Protein AF-A0A4U5UA81-F1 (afdb_monomer_lite)

Foldseek 3Di:
DDDDDPPPDPVPDPDDDDDDDDPLVDPDDPNVVVVVPPPPDPPPDDDPCRVPDDDDPPDDPDPVVVVVVVVVVVVVD

Structure (mmCIF, N/CA/C/O backbone):
data_AF-A0A4U5UA81-F1
#
_entry.id   AF-A0A4U5UA81-F1
#
loop_
_atom_site.group_PDB
_atom_site.id
_atom_site.type_symbol
_atom_site.label_atom_id
_atom_site.label_alt_id
_atom_site.label_comp_id
_atom_site.label_asym_id
_atom_site.label_entity_id
_atom_site.label_seq_id
_atom_site.pdbx_PDB_ins_code
_atom_site.Cartn_x
_atom_site.Cartn_y
_atom_site.Cartn_z
_atom_site.occupancy
_atom_site.B_iso_or_equiv
_atom_site.auth_seq_id
_atom_site.auth_comp_id
_atom_site.auth_asym_id
_atom_site.auth_atom_id
_atom_site.pdbx_PDB_model_num
ATOM 1 N N . MET A 1 1 ? 3.497 -14.289 68.256 1.00 37.16 1 MET A N 1
ATOM 2 C CA . MET A 1 1 ? 3.598 -13.037 67.477 1.00 37.16 1 MET A CA 1
ATOM 3 C C . MET A 1 1 ? 3.971 -13.426 66.057 1.00 37.16 1 MET A C 1
ATOM 5 O O . MET A 1 1 ? 5.140 -13.676 65.805 1.00 37.16 1 MET A O 1
ATOM 9 N N . TYR A 1 2 ? 2.994 -13.592 65.168 1.00 37.12 2 TYR A N 1
ATOM 10 C CA . TYR A 1 2 ? 3.266 -13.868 63.755 1.00 37.12 2 TYR A CA 1
ATOM 11 C C . TYR A 1 2 ? 2.948 -12.602 62.966 1.00 37.12 2 TYR A C 1
ATOM 13 O O . TYR A 1 2 ? 1.857 -12.051 63.095 1.00 37.12 2 TYR A O 1
ATOM 21 N N . TRP A 1 3 ? 3.945 -12.113 62.231 1.00 47.28 3 TRP A N 1
ATOM 22 C CA . TRP A 1 3 ? 3.848 -10.951 61.358 1.00 47.28 3 TRP A CA 1
ATOM 23 C C . TRP A 1 3 ? 2.786 -11.198 60.284 1.00 47.28 3 TRP A C 1
ATOM 25 O O . TRP A 1 3 ? 2.911 -12.126 59.487 1.00 47.28 3 TRP A O 1
ATOM 35 N N . ALA A 1 4 ? 1.746 -10.364 60.258 1.00 53.19 4 ALA A N 1
ATOM 36 C CA . ALA A 1 4 ? 0.851 -10.280 59.115 1.00 53.19 4 ALA A CA 1
ATOM 37 C C . ALA A 1 4 ? 1.627 -9.599 57.982 1.00 53.19 4 ALA A C 1
ATOM 39 O O . ALA A 1 4 ? 1.908 -8.403 58.048 1.00 53.19 4 ALA A O 1
ATOM 40 N N . GLY A 1 5 ? 2.033 -10.379 56.980 1.00 57.59 5 GLY A N 1
ATOM 41 C CA . GLY A 1 5 ? 2.567 -9.831 55.740 1.00 57.59 5 GLY A CA 1
ATOM 42 C C . GLY A 1 5 ? 1.534 -8.879 55.147 1.00 57.59 5 GLY A C 1
ATOM 43 O O . GLY A 1 5 ? 0.385 -9.263 54.938 1.00 57.59 5 GLY A O 1
ATOM 44 N N . THR A 1 6 ? 1.929 -7.628 54.937 1.00 59.88 6 THR A N 1
ATOM 45 C CA . THR A 1 6 ? 1.108 -6.618 54.274 1.00 59.88 6 THR A CA 1
ATOM 46 C C . THR A 1 6 ? 0.745 -7.136 52.887 1.00 59.88 6 THR A C 1
ATOM 48 O O . THR A 1 6 ? 1.610 -7.254 52.020 1.00 59.88 6 THR A O 1
ATOM 51 N N . THR A 1 7 ? -0.518 -7.504 52.683 1.00 61.09 7 THR A N 1
ATOM 52 C CA . THR A 1 7 ? -1.037 -7.884 51.370 1.00 61.09 7 THR A CA 1
ATOM 53 C C . THR A 1 7 ? -1.053 -6.633 50.508 1.00 61.09 7 THR A C 1
ATOM 55 O O . THR A 1 7 ? -1.939 -5.793 50.640 1.00 61.09 7 THR A O 1
ATOM 58 N N . GLU A 1 8 ? -0.021 -6.479 49.690 1.00 62.12 8 GLU A N 1
ATOM 59 C CA . GLU A 1 8 ? 0.123 -5.373 48.758 1.00 62.12 8 GLU A CA 1
ATOM 60 C C . GLU A 1 8 ? -1.063 -5.393 47.782 1.00 62.12 8 GLU A C 1
ATOM 62 O O . GLU A 1 8 ? -1.216 -6.307 46.965 1.00 62.12 8 GLU A O 1
ATOM 67 N N . ASP A 1 9 ? -1.972 -4.431 47.948 1.00 66.12 9 ASP A N 1
ATOM 68 C CA . ASP A 1 9 ? -3.197 -4.335 47.168 1.00 66.12 9 ASP A CA 1
ATOM 69 C C . ASP A 1 9 ? -2.840 -3.853 45.761 1.00 66.12 9 ASP A C 1
ATOM 71 O O . ASP A 1 9 ? -2.678 -2.658 45.504 1.00 66.12 9 ASP A O 1
ATOM 75 N N . LYS A 1 10 ? -2.677 -4.808 44.838 1.00 59.84 10 LYS A N 1
ATOM 76 C CA . LYS A 1 10 ? -2.357 -4.558 43.421 1.00 59.84 10 LYS A CA 1
ATOM 77 C C . LYS A 1 10 ? -3.293 -3.535 42.766 1.00 59.84 10 LYS A C 1
ATOM 79 O O . LYS A 1 10 ? -2.918 -2.931 41.766 1.00 59.84 10 LYS A O 1
ATOM 84 N N . TRP A 1 11 ? -4.495 -3.339 43.312 1.00 59.22 11 TRP A N 1
ATOM 85 C CA . TRP A 1 11 ? -5.505 -2.413 42.798 1.00 59.22 11 TRP A CA 1
ATOM 86 C C . TRP A 1 11 ? -5.315 -0.964 43.261 1.00 59.22 11 TRP A C 1
ATOM 88 O O . TRP A 1 11 ? -5.900 -0.059 42.667 1.00 59.22 11 TRP A O 1
ATOM 98 N N . ALA A 1 12 ? -4.487 -0.723 44.280 1.00 67.19 12 ALA A N 1
ATOM 99 C CA . ALA A 1 12 ? -4.180 0.612 44.793 1.00 67.19 12 ALA A CA 1
ATOM 100 C C . ALA A 1 12 ? -2.988 1.279 44.076 1.00 67.19 12 ALA A C 1
ATOM 102 O O . ALA A 1 12 ? -2.635 2.419 44.382 1.00 67.19 12 ALA A O 1
ATOM 103 N N . GLN A 1 13 ? -2.351 0.589 43.123 1.00 69.12 13 GLN A N 1
ATOM 104 C CA . GLN A 1 13 ? -1.142 1.073 42.466 1.00 69.12 13 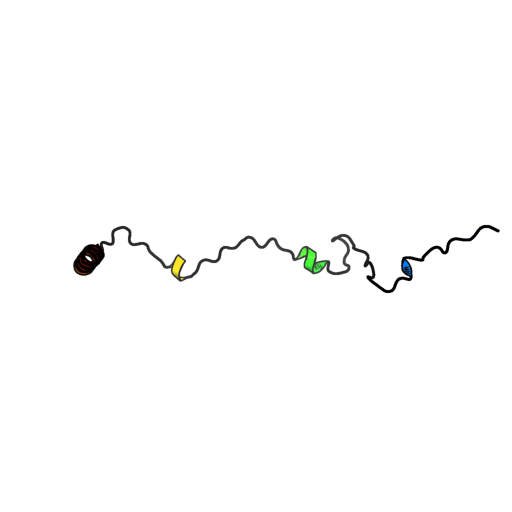GLN A CA 1
ATOM 105 C C . GLN A 1 13 ? -1.483 2.086 41.363 1.00 69.12 13 GLN A C 1
ATOM 107 O O . GLN A 1 13 ? -2.163 1.786 40.381 1.00 69.12 13 GLN A O 1
ATOM 112 N N . THR A 1 14 ? -1.016 3.324 41.528 1.00 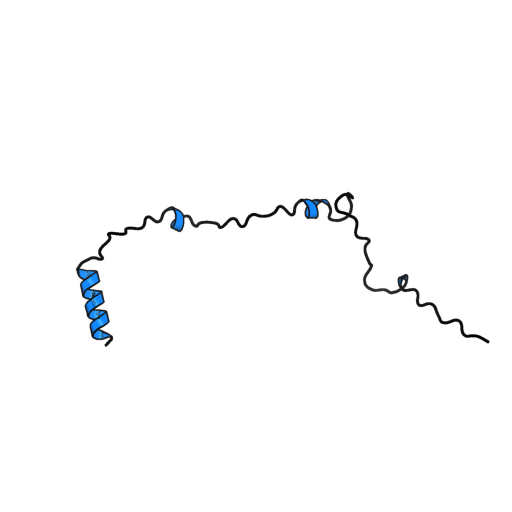66.00 14 THR A N 1
ATOM 113 C CA . THR A 1 14 ? -1.221 4.412 40.566 1.00 66.00 14 THR A CA 1
ATOM 114 C C . THR A 1 14 ? -0.322 4.214 39.345 1.00 66.00 14 THR A C 1
ATOM 116 O O . THR A 1 14 ? 0.777 4.760 39.271 1.00 66.00 14 THR A O 1
ATOM 119 N N . GLY A 1 15 ? -0.773 3.409 38.387 1.00 71.38 15 GLY A N 1
ATOM 120 C CA . GLY A 1 15 ? -0.079 3.201 37.117 1.00 71.38 15 GLY A CA 1
ATOM 121 C C . GLY A 1 15 ? -0.689 2.051 36.327 1.00 71.38 15 GLY A C 1
ATOM 122 O O . GLY A 1 15 ? -0.817 0.955 36.852 1.00 71.38 15 GLY A O 1
ATOM 123 N N . TRP A 1 16 ? -1.050 2.319 35.068 1.00 61.00 16 TRP A N 1
ATOM 124 C CA . TRP A 1 16 ? -1.696 1.387 34.130 1.00 61.00 16 TRP A CA 1
ATOM 125 C C . TRP A 1 16 ? -3.024 0.809 34.649 1.00 61.00 16 TRP A C 1
ATOM 127 O O . TRP A 1 16 ? -3.090 -0.287 35.199 1.00 61.00 16 TRP A O 1
ATOM 137 N N . LYS A 1 17 ? -4.125 1.539 34.419 1.00 66.50 17 LYS A N 1
ATOM 138 C CA . LYS A 1 17 ? -5.471 0.968 34.568 1.00 66.50 17 LYS A CA 1
ATOM 139 C C . LYS A 1 17 ? -5.653 -0.119 33.512 1.00 66.50 17 LYS A C 1
ATOM 141 O O . LYS A 1 17 ? -5.607 0.158 32.317 1.00 66.50 17 LYS A O 1
ATOM 146 N N . ILE A 1 18 ? -5.856 -1.352 33.961 1.00 69.25 18 ILE A N 1
ATOM 147 C CA . ILE A 1 18 ? -6.243 -2.455 33.086 1.00 69.25 18 ILE A CA 1
ATOM 148 C C . ILE A 1 18 ? -7.711 -2.228 32.726 1.00 69.25 18 ILE A C 1
ATOM 150 O O . ILE A 1 18 ? -8.603 -2.469 33.537 1.00 69.25 18 ILE A O 1
ATOM 154 N N . GLU A 1 19 ? -7.964 -1.719 31.525 1.00 71.75 19 GLU A N 1
ATOM 155 C CA . GLU A 1 19 ? -9.318 -1.660 30.987 1.00 71.75 19 GLU A CA 1
ATOM 156 C C . GLU A 1 19 ? -9.785 -3.069 30.623 1.00 71.75 19 GLU A C 1
ATOM 158 O O . GLU A 1 19 ? -9.053 -3.867 30.026 1.00 71.75 19 GLU A O 1
ATOM 163 N N . GLN A 1 20 ? -11.016 -3.393 31.006 1.00 75.44 20 GLN A N 1
ATOM 164 C CA . GLN A 1 20 ? -11.600 -4.683 30.692 1.00 75.44 20 GLN A CA 1
ATOM 165 C C . GLN A 1 20 ? -11.847 -4.761 29.181 1.00 75.44 20 GLN A C 1
ATOM 167 O O . GLN A 1 20 ? -12.617 -3.983 28.624 1.00 75.44 20 GLN A O 1
ATOM 172 N N . LYS A 1 21 ? -11.164 -5.689 28.503 1.00 75.25 21 LYS A N 1
ATOM 173 C CA . LYS A 1 21 ? -11.380 -5.945 27.075 1.00 75.25 21 LYS A CA 1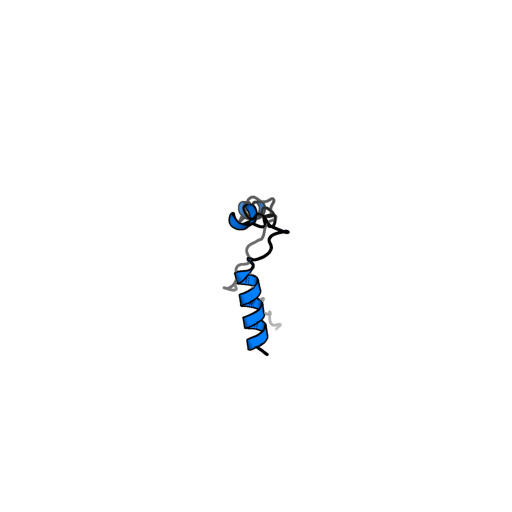
ATOM 174 C C . LYS A 1 21 ? -12.606 -6.832 26.896 1.00 75.25 21 LYS A C 1
ATOM 176 O O . LYS A 1 21 ? -12.682 -7.913 27.479 1.00 75.25 21 LYS A O 1
ATOM 181 N N . TYR A 1 22 ? -13.542 -6.384 26.070 1.00 76.88 22 TYR A N 1
ATOM 182 C CA . TYR A 1 22 ? -14.758 -7.121 25.740 1.00 76.88 22 TYR A CA 1
ATOM 183 C C . TYR A 1 22 ? -14.634 -7.773 24.363 1.00 76.88 22 TYR A C 1
ATOM 185 O O . TYR A 1 22 ? -13.856 -7.340 23.517 1.00 76.88 22 TYR A O 1
ATOM 193 N N . ALA A 1 23 ? -15.397 -8.841 24.129 1.00 73.75 23 ALA A N 1
ATOM 194 C CA . ALA A 1 23 ? -15.470 -9.450 22.807 1.00 73.75 23 ALA A CA 1
ATOM 195 C C . ALA A 1 23 ? -16.135 -8.489 21.804 1.00 73.75 23 ALA A C 1
ATOM 197 O O . ALA A 1 23 ? -17.084 -7.796 22.161 1.00 73.75 23 ALA A O 1
ATOM 198 N N . ASN A 1 24 ? -15.749 -8.558 20.526 1.00 70.56 24 ASN A N 1
ATOM 199 C CA . ASN A 1 24 ? -16.266 -7.740 19.408 1.00 70.56 24 ASN A CA 1
ATOM 200 C C . ASN A 1 24 ? -17.770 -7.989 19.065 1.00 70.56 24 ASN A C 1
ATOM 202 O O . ASN A 1 24 ? -18.285 -7.653 18.003 1.00 70.56 24 ASN A O 1
ATOM 206 N N . LYS A 1 25 ? -18.520 -8.635 19.963 1.00 75.00 25 LYS A N 1
ATOM 207 C CA . LYS A 1 25 ? -19.991 -8.729 19.931 1.00 75.00 25 LYS A CA 1
ATOM 208 C C . LYS A 1 25 ? -20.654 -7.751 20.902 1.00 75.00 25 LYS A C 1
ATOM 210 O O . LYS A 1 25 ? -21.864 -7.565 20.844 1.00 75.00 25 LYS A O 1
ATOM 215 N N . VAL A 1 26 ? -19.875 -7.175 21.813 1.00 76.50 26 VAL A N 1
ATOM 216 C CA . VAL A 1 26 ? -20.338 -6.211 22.803 1.00 76.50 26 VAL A CA 1
ATOM 217 C C . VAL A 1 26 ? -20.161 -4.819 22.210 1.00 76.50 26 VAL A C 1
ATOM 219 O O . VAL A 1 26 ? -19.073 -4.476 21.763 1.00 76.50 26 VAL A O 1
ATOM 222 N N . LEU A 1 27 ? -21.234 -4.027 22.217 1.00 77.88 27 LEU A N 1
ATOM 223 C CA . LEU A 1 27 ? -21.274 -2.651 21.707 1.00 77.88 27 LEU A CA 1
ATOM 224 C C . LEU A 1 27 ? -20.590 -1.678 22.685 1.00 77.88 27 LEU A C 1
ATOM 226 O O . LEU A 1 27 ? -21.208 -0.734 23.170 1.00 77.88 27 LEU A O 1
ATOM 230 N N . LEU A 1 28 ? -19.338 -1.955 23.045 1.00 77.69 28 LEU A N 1
ATOM 231 C CA . LEU A 1 28 ? -18.575 -1.180 24.019 1.00 77.69 28 LEU A CA 1
ATOM 232 C C . LEU A 1 28 ? -17.140 -0.971 23.527 1.00 77.69 28 LEU A C 1
ATOM 234 O O . LEU A 1 28 ? -16.577 -1.832 22.853 1.00 77.69 28 LEU A O 1
ATOM 238 N N . GLY A 1 29 ? -16.538 0.162 23.887 1.00 76.19 29 GLY A N 1
ATOM 239 C CA . GLY A 1 29 ? -15.194 0.522 23.437 1.00 76.19 29 GLY A CA 1
ATOM 240 C C . GLY A 1 29 ? -15.144 0.769 21.928 1.00 76.19 29 GLY A C 1
ATOM 241 O O . GLY A 1 29 ? -16.077 1.328 21.355 1.00 76.19 29 GLY A O 1
ATOM 242 N N . ASN A 1 30 ? -14.065 0.327 21.277 1.00 76.06 30 ASN A N 1
ATOM 243 C CA . ASN A 1 30 ? -13.802 0.579 19.857 1.00 76.06 30 ASN A CA 1
ATOM 244 C C . ASN A 1 30 ? -14.493 -0.408 18.888 1.00 76.06 30 ASN A C 1
ATOM 246 O O . ASN A 1 30 ? -14.013 -0.677 17.787 1.00 76.06 30 ASN A O 1
ATOM 250 N N . TRP A 1 31 ? -15.628 -0.972 19.311 1.00 80.50 31 TRP A N 1
ATOM 251 C CA . TRP A 1 31 ? -16.350 -2.041 18.615 1.00 80.50 31 TRP A CA 1
ATOM 252 C C . TRP A 1 31 ? -16.602 -1.754 17.123 1.00 80.50 31 TRP A C 1
ATOM 254 O O . TRP A 1 31 ? -16.436 -2.629 16.273 1.00 80.50 31 TRP A O 1
ATOM 264 N N . ALA A 1 32 ? -16.989 -0.520 16.789 1.00 77.12 32 ALA A N 1
ATOM 265 C CA . ALA A 1 32 ? -17.311 -0.145 15.416 1.00 77.12 32 ALA A CA 1
ATOM 266 C C . ALA A 1 32 ? -16.077 -0.166 14.497 1.00 77.12 32 ALA A C 1
ATOM 268 O O . ALA A 1 32 ? -16.174 -0.661 13.375 1.00 77.12 32 ALA A O 1
ATOM 269 N N . GLU A 1 33 ? -14.923 0.319 14.967 1.00 74.50 33 GLU A N 1
ATOM 270 C CA . GLU A 1 33 ? -13.684 0.355 14.179 1.00 74.50 33 GLU A CA 1
ATOM 271 C C . GLU A 1 33 ? -13.082 -1.042 14.001 1.00 74.50 33 GLU A C 1
ATOM 273 O O . GLU A 1 33 ? -12.650 -1.380 12.899 1.00 74.50 33 GLU A O 1
ATOM 278 N N . GLU A 1 34 ? -13.136 -1.895 15.031 1.00 73.31 34 GLU A N 1
ATOM 279 C CA . GLU A 1 34 ? -12.652 -3.281 14.942 1.00 73.31 34 GLU A CA 1
ATOM 280 C C . GLU A 1 34 ? -13.433 -4.108 13.908 1.00 73.31 34 GLU A C 1
ATOM 282 O O . GLU A 1 34 ? -12.876 -5.009 13.277 1.00 73.31 34 GLU A O 1
ATOM 287 N N . ARG A 1 35 ? -14.726 -3.818 13.702 1.00 74.62 35 ARG A N 1
ATOM 288 C CA . ARG A 1 35 ? -15.510 -4.426 12.611 1.00 74.62 35 ARG A CA 1
ATOM 289 C C . ARG A 1 35 ? -15.250 -3.783 11.252 1.00 74.62 35 ARG A C 1
ATOM 291 O O . ARG A 1 35 ? -15.436 -4.449 10.235 1.00 74.62 35 ARG A O 1
ATOM 298 N N . LEU A 1 36 ? -14.846 -2.514 11.232 1.00 71.00 36 LEU A N 1
ATOM 299 C CA . LEU A 1 36 ? -14.517 -1.754 10.023 1.00 71.00 36 LEU A CA 1
ATOM 300 C C . LEU A 1 36 ? -13.088 -1.985 9.528 1.00 71.00 36 LEU A C 1
ATOM 302 O O . LEU A 1 36 ? -12.689 -1.373 8.534 1.00 71.00 36 LEU A O 1
ATOM 306 N N . GLN A 1 37 ? -12.340 -2.895 10.157 1.00 68.00 37 GLN A N 1
ATOM 307 C CA . GLN A 1 37 ? -11.088 -3.438 9.640 1.00 68.00 37 GLN A CA 1
ATOM 308 C C . GLN A 1 37 ? -11.373 -4.314 8.406 1.00 68.00 37 GLN A C 1
ATOM 310 O O . GLN A 1 37 ? -11.146 -5.522 8.379 1.00 68.00 37 GLN A O 1
ATOM 315 N N . PHE A 1 38 ? -11.929 -3.697 7.365 1.00 63.59 38 PHE A N 1
ATOM 316 C CA . PHE A 1 38 ? -12.076 -4.296 6.057 1.00 63.59 38 PHE A CA 1
ATOM 317 C C . PHE A 1 38 ? -10.694 -4.742 5.611 1.00 63.59 38 PHE A C 1
ATOM 319 O O . PHE A 1 38 ? -9.730 -3.971 5.653 1.00 63.59 38 PHE A O 1
ATOM 326 N N . THR A 1 39 ? -10.607 -5.999 5.192 1.00 64.56 39 THR A N 1
ATOM 327 C CA . THR A 1 39 ? -9.465 -6.543 4.474 1.00 64.56 39 THR A CA 1
ATOM 328 C C . THR A 1 39 ? -9.296 -5.669 3.239 1.00 64.56 39 THR A C 1
ATOM 330 O O . THR A 1 39 ? -9.971 -5.847 2.229 1.00 64.56 39 THR A O 1
ATOM 333 N N . ARG A 1 40 ? -8.457 -4.633 3.341 1.00 65.19 40 ARG A N 1
ATOM 334 C CA . ARG A 1 40 ? -7.999 -3.896 2.173 1.00 65.19 40 ARG A CA 1
ATOM 335 C C . ARG A 1 40 ? -7.233 -4.924 1.367 1.00 65.19 40 ARG A C 1
ATOM 337 O O . ARG A 1 40 ? -6.103 -5.263 1.711 1.00 65.19 40 ARG A O 1
ATOM 344 N N . GLU A 1 41 ? -7.876 -5.457 0.336 1.00 68.56 41 GLU A N 1
ATOM 345 C CA . GLU A 1 41 ? -7.161 -6.192 -0.691 1.00 68.56 41 GLU A CA 1
ATOM 346 C C . GLU A 1 41 ? -5.985 -5.312 -1.130 1.00 68.56 41 GLU A C 1
ATOM 348 O O . GLU A 1 41 ? -6.159 -4.088 -1.238 1.00 68.56 41 GLU A O 1
ATOM 353 N N . PRO A 1 42 ? -4.783 -5.881 -1.325 1.00 70.88 42 PRO A N 1
ATOM 354 C CA . PRO A 1 42 ? -3.644 -5.127 -1.816 1.00 70.88 42 PRO A CA 1
ATOM 355 C C . PRO A 1 42 ? -3.961 -4.661 -3.239 1.00 70.88 42 PRO A C 1
ATOM 357 O O . PRO A 1 42 ? -3.647 -5.314 -4.231 1.00 70.88 42 PRO A O 1
ATOM 360 N N . LYS A 1 43 ? -4.647 -3.523 -3.341 1.00 70.81 43 LYS A N 1
ATOM 361 C CA . LYS A 1 43 ? -5.012 -2.903 -4.602 1.00 70.81 43 LYS A CA 1
ATOM 362 C C . LYS A 1 43 ? -3.755 -2.244 -5.137 1.00 70.81 43 LYS A C 1
ATOM 364 O O . LYS A 1 43 ? -3.442 -1.109 -4.787 1.00 70.81 43 LYS A O 1
ATOM 369 N N . ILE A 1 44 ? -3.021 -2.990 -5.954 1.00 78.06 44 ILE A N 1
ATOM 370 C CA . ILE A 1 44 ? -1.884 -2.469 -6.704 1.00 78.06 44 ILE A CA 1
ATOM 371 C C . ILE A 1 44 ? -2.443 -1.392 -7.635 1.00 78.06 44 ILE A C 1
ATOM 373 O O . ILE A 1 44 ? -3.200 -1.676 -8.565 1.00 78.06 44 ILE A O 1
ATOM 377 N N . THR A 1 45 ? -2.145 -0.134 -7.329 1.00 80.12 45 THR A N 1
ATOM 378 C CA . THR A 1 45 ? -2.557 0.992 -8.156 1.00 80.12 45 THR A CA 1
ATOM 379 C C . THR A 1 45 ? -1.659 1.035 -9.387 1.00 80.12 45 THR A C 1
ATOM 381 O O . THR A 1 45 ? -0.434 1.041 -9.286 1.00 80.12 45 THR A O 1
ATOM 384 N N . ASN A 1 46 ? -2.264 1.042 -10.573 1.00 84.19 46 ASN A N 1
ATOM 385 C CA . ASN A 1 46 ? -1.532 1.294 -11.809 1.00 84.19 46 ASN A CA 1
ATOM 386 C C . ASN A 1 46 ? -1.533 2.799 -12.087 1.00 84.19 46 ASN A C 1
ATOM 388 O O . ASN A 1 46 ? -2.553 3.466 -11.905 1.00 84.19 46 ASN A O 1
ATOM 392 N N . SER A 1 47 ? -0.394 3.334 -12.526 1.00 87.50 47 SER A N 1
ATOM 393 C CA . SER A 1 47 ? -0.329 4.703 -13.036 1.00 87.50 47 SER A CA 1
ATOM 394 C C . SER A 1 47 ? -1.011 4.787 -14.402 1.00 87.50 47 SER A C 1
ATOM 396 O O . SER A 1 47 ? -1.021 3.817 -15.163 1.00 87.50 47 SER A O 1
ATOM 398 N N . THR A 1 48 ? -1.554 5.957 -14.738 1.00 88.69 48 THR A N 1
ATOM 399 C CA . THR A 1 48 ? -2.121 6.227 -16.072 1.00 88.69 48 THR A CA 1
ATOM 400 C C . THR A 1 48 ? -1.092 5.957 -17.166 1.00 88.69 48 THR A C 1
ATOM 402 O O . THR A 1 48 ? -1.371 5.212 -18.094 1.00 88.69 48 THR A O 1
ATOM 405 N N . ASN A 1 49 ? 0.153 6.403 -16.961 1.00 87.56 49 ASN A N 1
ATOM 406 C CA . ASN A 1 49 ? 1.269 6.134 -17.867 1.00 87.56 49 ASN A CA 1
ATOM 407 C C . ASN A 1 49 ? 1.474 4.636 -18.154 1.00 87.56 49 ASN A C 1
ATOM 409 O O . ASN A 1 49 ? 1.697 4.266 -19.302 1.00 87.56 49 ASN A O 1
ATOM 413 N N . ARG A 1 50 ? 1.366 3.765 -17.140 1.00 85.62 50 ARG A N 1
ATOM 414 C CA . ARG A 1 50 ? 1.518 2.315 -17.327 1.00 85.62 50 ARG A CA 1
ATOM 415 C C . ARG A 1 50 ? 0.352 1.707 -18.107 1.00 85.62 50 ARG A C 1
ATOM 417 O O . ARG A 1 50 ? 0.576 0.775 -18.870 1.00 85.62 50 ARG A O 1
ATOM 424 N N . THR A 1 51 ? -0.862 2.215 -17.910 1.00 87.88 51 THR A N 1
ATOM 425 C CA . THR A 1 51 ? -2.059 1.780 -18.648 1.00 87.88 51 THR A CA 1
ATOM 426 C C . THR A 1 51 ? -2.018 2.235 -20.109 1.00 87.88 51 THR A C 1
ATOM 428 O O . THR A 1 51 ? -2.414 1.482 -20.996 1.00 87.88 51 THR A O 1
ATOM 431 N N . ASP A 1 52 ? -1.505 3.440 -20.360 1.00 90.94 52 ASP A N 1
ATOM 432 C CA . ASP A 1 52 ? -1.448 4.051 -21.693 1.00 90.94 52 ASP A CA 1
ATOM 433 C C . ASP A 1 52 ? -0.242 3.571 -22.518 1.00 90.94 52 ASP A C 1
ATOM 435 O O . ASP A 1 52 ? -0.223 3.702 -23.745 1.00 90.94 52 ASP A O 1
ATOM 439 N N . TYR A 1 53 ? 0.775 3.011 -21.860 1.00 88.88 53 TYR A N 1
ATOM 440 C CA . TYR A 1 53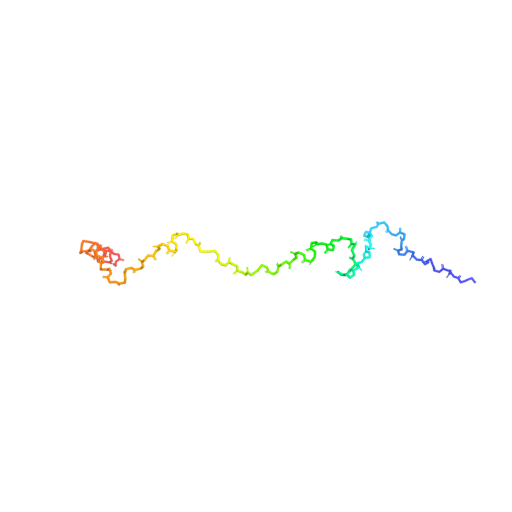 ? 1.985 2.534 -22.512 1.00 88.88 53 TYR A CA 1
ATOM 441 C C . TYR A 1 53 ? 1.692 1.379 -23.476 1.00 88.88 53 TYR A C 1
ATOM 443 O O . TYR A 1 53 ? 1.251 0.298 -23.081 1.00 88.88 53 TYR A O 1
ATOM 451 N N . ARG A 1 54 ? 2.011 1.587 -24.756 1.00 87.06 54 ARG A N 1
ATOM 452 C CA . ARG A 1 54 ? 1.985 0.547 -25.787 1.00 87.06 54 ARG A CA 1
ATOM 453 C C . ARG 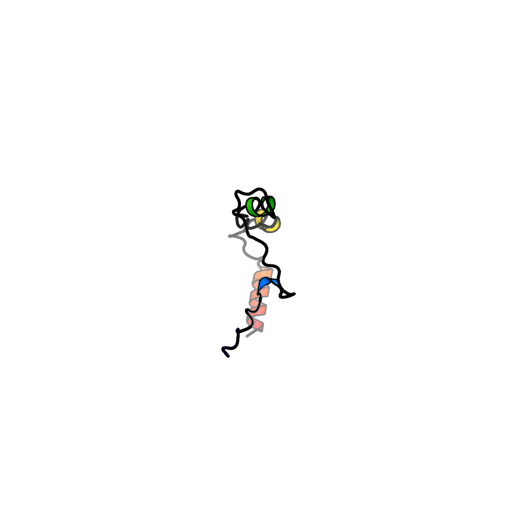A 1 54 ? 3.420 0.176 -26.166 1.00 87.06 54 ARG A C 1
ATOM 455 O O . ARG A 1 54 ? 4.098 0.995 -26.784 1.00 87.06 54 ARG A O 1
ATOM 462 N N . PRO A 1 55 ? 3.907 -1.026 -25.807 1.00 83.19 55 PRO A N 1
ATOM 463 C CA . PRO A 1 55 ? 5.245 -1.448 -26.194 1.00 83.19 55 PRO A CA 1
ATOM 464 C C . PRO A 1 55 ? 5.322 -1.647 -27.710 1.00 83.19 55 PRO A C 1
ATOM 466 O O . PRO A 1 55 ? 4.526 -2.382 -28.297 1.00 83.19 55 PRO A O 1
ATOM 469 N N . HIS A 1 56 ? 6.307 -1.011 -28.339 1.00 81.50 56 HIS A N 1
ATOM 470 C CA . HIS A 1 56 ? 6.636 -1.227 -29.743 1.00 81.50 56 HIS A CA 1
ATOM 471 C C . HIS A 1 56 ? 7.766 -2.255 -29.845 1.00 81.50 56 HIS A C 1
ATOM 473 O O . HIS A 1 56 ? 8.941 -1.900 -29.822 1.00 81.50 56 HIS A O 1
ATOM 479 N N . TRP A 1 57 ? 7.401 -3.534 -29.939 1.00 74.31 57 TRP A N 1
ATOM 480 C CA . TRP A 1 57 ? 8.354 -4.652 -29.961 1.00 74.31 57 TRP A CA 1
ATOM 481 C C . TRP A 1 57 ? 9.264 -4.664 -31.195 1.00 74.31 57 TRP A C 1
ATOM 483 O O . TRP A 1 57 ? 10.423 -5.054 -31.096 1.00 74.31 57 TRP A O 1
ATOM 493 N N . ASP A 1 58 ? 8.771 -4.163 -32.328 1.00 75.31 58 ASP A N 1
ATOM 494 C CA . ASP A 1 58 ? 9.510 -4.137 -33.596 1.00 75.31 58 ASP A CA 1
ATOM 495 C C . ASP A 1 58 ? 10.176 -2.781 -33.882 1.00 75.31 58 ASP A C 1
ATOM 497 O O . ASP A 1 58 ? 10.684 -2.548 -34.984 1.00 75.31 58 ASP A O 1
ATOM 501 N N . PHE A 1 59 ? 10.178 -1.862 -32.908 1.00 76.12 59 PHE A N 1
ATOM 502 C CA . PHE A 1 59 ? 10.819 -0.563 -33.079 1.00 76.12 59 PHE A CA 1
ATOM 503 C C . PHE A 1 59 ? 12.336 -0.737 -33.131 1.00 76.12 59 PHE A C 1
ATOM 505 O O . PHE A 1 59 ? 12.995 -1.025 -32.132 1.00 76.12 59 PHE A O 1
ATOM 512 N N . LYS A 1 60 ? 12.904 -0.544 -34.322 1.00 76.06 60 LYS A N 1
ATOM 513 C CA .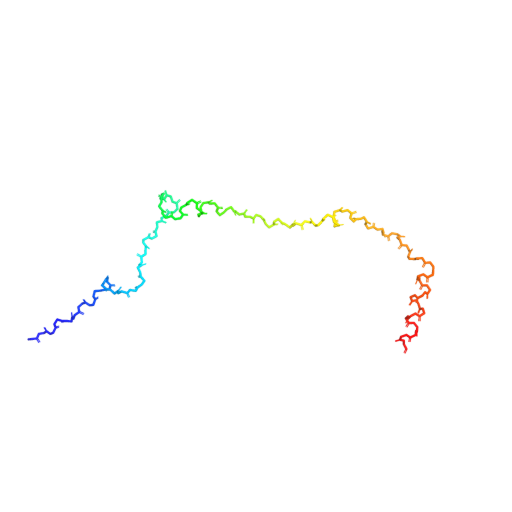 LYS A 1 60 ? 14.348 -0.408 -34.481 1.00 76.06 60 LYS A CA 1
ATOM 514 C C . LYS A 1 60 ? 14.706 1.059 -34.253 1.00 76.06 60 LYS A C 1
ATOM 516 O O . LYS A 1 60 ? 14.130 1.901 -34.943 1.00 76.06 60 LYS A O 1
ATOM 521 N N . PRO A 1 61 ? 15.660 1.367 -33.354 1.00 77.75 61 PRO A N 1
ATOM 522 C CA . PRO A 1 61 ? 16.159 2.725 -33.216 1.00 77.75 61 PRO A CA 1
ATOM 523 C C . PRO A 1 61 ? 16.663 3.233 -34.566 1.00 77.75 61 PRO A C 1
ATOM 525 O O . PRO A 1 61 ? 17.141 2.456 -35.413 1.00 77.75 61 PRO A O 1
ATOM 528 N N . ASP A 1 62 ? 16.528 4.538 -34.773 1.00 83.50 62 ASP A N 1
ATOM 529 C CA . ASP A 1 62 ? 16.892 5.178 -36.030 1.00 83.50 62 ASP A CA 1
ATOM 530 C C . ASP A 1 62 ? 18.356 4.862 -36.402 1.00 83.50 62 ASP A C 1
ATOM 532 O O . ASP A 1 62 ? 19.202 4.557 -35.553 1.00 83.50 62 ASP A O 1
ATOM 536 N N . VAL A 1 63 ? 18.674 4.867 -37.696 1.00 83.69 63 VAL A N 1
ATOM 537 C CA . VAL A 1 63 ? 20.020 4.557 -38.201 1.00 83.69 63 VAL A CA 1
ATOM 538 C C . VAL A 1 63 ? 21.065 5.478 -37.564 1.00 83.69 63 VAL A C 1
ATOM 540 O O . VAL A 1 63 ? 22.149 5.010 -37.204 1.00 83.69 63 VAL A O 1
ATOM 543 N N . PHE A 1 64 ? 20.740 6.761 -37.382 1.00 85.69 64 PHE A N 1
ATOM 544 C CA . PHE A 1 64 ? 21.625 7.728 -36.729 1.00 85.69 64 PHE A CA 1
ATOM 545 C C . PHE A 1 64 ? 21.841 7.402 -35.249 1.00 85.69 64 PHE A C 1
ATOM 547 O O . PHE A 1 64 ? 22.979 7.409 -34.775 1.00 85.69 64 PHE A O 1
ATOM 554 N N . GLU A 1 65 ? 20.775 7.041 -34.538 1.00 87.19 65 GLU A N 1
ATOM 555 C CA . GLU A 1 65 ? 20.835 6.654 -33.130 1.00 87.19 65 GLU A CA 1
ATOM 556 C C . GLU A 1 65 ? 21.708 5.407 -32.938 1.00 87.19 65 GLU A C 1
ATOM 558 O O . GLU A 1 65 ? 22.638 5.426 -32.125 1.00 87.19 65 GLU A O 1
ATOM 563 N N . ARG A 1 66 ? 21.502 4.374 -33.768 1.00 86.25 66 ARG A N 1
ATOM 564 C CA . ARG A 1 66 ? 22.320 3.151 -33.778 1.00 86.25 66 ARG A CA 1
ATOM 565 C C . ARG A 1 66 ? 23.797 3.435 -34.029 1.00 86.25 66 ARG A C 1
ATOM 567 O O . ARG A 1 66 ? 24.640 2.947 -33.281 1.00 86.25 66 ARG A O 1
ATOM 574 N N . ARG A 1 67 ? 24.121 4.242 -35.046 1.00 87.81 67 ARG A N 1
ATOM 575 C CA . ARG A 1 67 ? 25.512 4.630 -35.349 1.00 87.81 67 ARG A CA 1
ATOM 576 C C . ARG A 1 67 ? 26.151 5.392 -34.193 1.00 87.81 67 ARG A C 1
ATOM 578 O O . ARG A 1 67 ? 27.282 5.098 -33.827 1.00 87.81 67 ARG A O 1
ATOM 585 N N . SER A 1 68 ? 25.421 6.329 -33.590 1.00 89.12 68 SER A N 1
ATOM 586 C CA . SER A 1 68 ? 25.923 7.091 -32.445 1.00 89.12 68 SER A CA 1
ATOM 587 C C . SER A 1 68 ? 26.217 6.196 -31.236 1.00 89.12 68 SER A C 1
ATOM 589 O O . SER A 1 68 ? 27.195 6.420 -30.531 1.00 89.12 68 SER A O 1
ATOM 591 N N . ALA A 1 69 ? 25.393 5.168 -31.006 1.00 88.50 69 ALA A N 1
ATOM 592 C CA . ALA A 1 69 ? 25.583 4.220 -29.916 1.00 88.50 69 ALA A CA 1
ATOM 593 C C . ALA A 1 69 ? 26.820 3.339 -30.130 1.00 88.50 69 ALA A C 1
ATOM 595 O O . ALA A 1 69 ? 27.583 3.153 -29.186 1.00 88.50 69 ALA A O 1
ATOM 596 N N . LEU A 1 70 ? 27.046 2.861 -31.360 1.00 88.94 70 LEU A N 1
ATOM 597 C CA . LEU A 1 70 ? 28.252 2.105 -31.714 1.00 88.94 70 LEU A CA 1
ATOM 598 C C . LEU A 1 70 ? 29.518 2.939 -31.499 1.00 88.94 70 LEU A C 1
ATOM 600 O O . LEU A 1 70 ? 30.413 2.497 -30.792 1.00 88.94 70 LEU A O 1
ATOM 604 N N . LEU A 1 71 ? 29.541 4.181 -31.992 1.00 87.62 71 LEU A N 1
ATOM 605 C CA . LEU A 1 71 ? 30.680 5.084 -31.796 1.00 87.62 71 LEU A CA 1
ATOM 606 C C . LEU A 1 71 ? 30.957 5.356 -30.310 1.00 87.62 71 LEU A C 1
ATOM 608 O O . LEU A 1 71 ? 32.106 5.362 -29.886 1.00 87.62 71 LEU A O 1
ATOM 612 N N . ARG A 1 72 ? 29.915 5.556 -29.490 1.00 87.81 72 ARG A N 1
ATOM 613 C CA . ARG A 1 72 ? 30.087 5.725 -28.035 1.00 87.81 72 ARG A CA 1
ATOM 614 C C . ARG A 1 72 ? 30.661 4.473 -27.370 1.00 87.81 72 ARG A C 1
ATOM 616 O O . ARG A 1 72 ? 31.477 4.603 -26.463 1.00 87.81 72 ARG A O 1
ATOM 623 N N . ALA A 1 73 ? 30.227 3.289 -27.798 1.00 87.31 73 ALA A N 1
ATOM 624 C CA . ALA A 1 73 ? 30.721 2.019 -27.276 1.00 87.31 73 ALA A CA 1
ATOM 625 C C . ALA A 1 73 ? 32.184 1.762 -27.674 1.00 87.31 73 ALA A C 1
ATOM 627 O O . ALA A 1 73 ? 32.961 1.312 -26.842 1.00 87.31 73 ALA A O 1
ATOM 628 N N . GLU A 1 74 ? 32.564 2.104 -28.907 1.00 78.44 74 GLU A N 1
ATOM 629 C CA . GLU A 1 74 ? 33.937 1.985 -29.418 1.00 78.44 74 GLU A CA 1
ATOM 630 C C . GLU A 1 74 ? 34.909 2.952 -28.729 1.00 78.44 74 GLU A C 1
ATOM 632 O O . GLU A 1 74 ? 36.046 2.585 -28.468 1.00 78.44 74 GLU A O 1
ATOM 637 N N . VAL A 1 75 ? 34.466 4.170 -28.402 1.00 72.44 75 VAL A N 1
ATOM 638 C CA . VAL A 1 75 ? 35.287 5.193 -27.721 1.00 72.44 75 VAL A CA 1
ATOM 639 C C . VAL A 1 75 ? 35.444 4.923 -26.216 1.00 72.44 75 VAL A C 1
ATOM 641 O O . VAL A 1 75 ? 36.307 5.509 -25.570 1.00 72.44 75 VAL A O 1
ATOM 644 N N . SER A 1 76 ? 34.604 4.057 -25.644 1.00 61.53 76 SER A N 1
ATOM 645 C CA . SER A 1 76 ? 34.624 3.728 -24.211 1.00 61.53 76 SER A CA 1
ATOM 646 C C . SER A 1 76 ? 35.449 2.472 -23.879 1.00 61.53 76 SER A C 1
ATOM 648 O O . SER A 1 76 ? 35.457 2.060 -22.717 1.00 61.53 76 SER A O 1
ATOM 650 N N . LEU A 1 77 ? 36.106 1.866 -24.878 1.00 53.00 77 LEU A N 1
ATOM 651 C CA . LEU A 1 77 ? 37.089 0.780 -24.745 1.00 53.00 77 LEU A CA 1
ATOM 652 C C . LEU A 1 77 ? 38.513 1.332 -24.877 1.00 53.00 77 LEU A C 1
ATOM 654 O O . LEU A 1 77 ? 39.393 0.804 -24.163 1.00 53.00 77 LEU A O 1
#

Sequence (77 aa):
MYWAGTTEDKWAQTGWKIEQKYANKVLLGNWAEERLQFTREPKITNSTNRTDYRPHWDFKPDVFERRSALLRAEVSL

Organism: Collichthys lucidus (NCBI:txid240159)

pLDDT: mean 73.98, std 11.73, range [37.12, 90.94]

InterPro domains:
  IPR037662 Cilia- and flagella-associated protein 68/107 [PTHR31180] (3-74)
  IPR054709 Cilia- and flagella-associated protein 107 [PF22595] (19-74)

Radius of gyration: 35.42 Å; chains: 1; bounding box: 58×22×106 Å

Secondary structure (DSSP, 8-state):
---------GGG-SS---PPPPPTTSSSSSHHHHH---------PPPHHHHH----TT-PPPHHHHHHHHHHHHHT-